Protein AF-A0A8R1XVE3-F1 (afdb_monomer)

Secondary structure (DSSP, 8-state):
--S-HHHHHHHHHHHHHHHTT----HHHHHHHS--S-HHHHHHHHHHHHHHHHHHTTT--------HHHHHHHHHHH-SS----S-HHHHHHHHHHHHHHHHTSTHHHHS-HHHHHHHHHHHHHHHTT--HHHIIIIIIHHHTT--S-------

Radius of gyration: 22.12 Å; Cα contacts (8 Å, |Δi|>4): 77; chains: 1; bounding box: 46×28×74 Å

Sequence (154 aa):
MEYSPKNVMMSCFYLGAKIDEFNVSIDEFVINLKSDITKSNSETISSFEPQIILKLWYQLTIHLPNISSIRRTLNRNEKKFIVKFRFGEMRSHAKDFFKKVLFGDVILFYPPAQIALTVLKYALHMLDKTNDLLKDQLLNKMLGINGSRKATMF

Nearest PDB structures (foldseek):
  7egb-assembly1_9  TM=8.482E-01  e=1.025E-05  Homo sapiens
  8p6v-assembly1_I  TM=8.586E-01  e=1.334E-05  Homo sapiens
  8bvw-assembly1_9  TM=8.484E-01  e=1.334E-05  Homo sapiens
  8p74-assembly1_I  TM=8.352E-01  e=1.646E-05  Homo sapiens
  1jkw-assembly1_A-2  TM=8.196E-01  e=4.470E-05  Homo sapiens

Solvent-accessible surface area (backbone atoms only — not comparable to full-atom values): 9367 Å² total; per-residue (Å²): 124,100,64,58,67,70,57,54,50,55,22,51,54,54,50,48,33,61,72,71,68,48,91,67,54,69,66,65,54,39,68,71,46,95,54,99,55,52,71,61,49,52,54,49,30,62,66,42,44,64,56,51,42,61,74,48,70,71,68,75,85,76,76,73,56,50,63,66,60,55,50,51,53,54,56,69,81,32,98,76,65,92,61,94,56,61,63,71,63,40,48,52,51,29,51,56,49,49,54,57,44,70,78,43,70,56,71,81,77,47,60,34,68,59,54,38,49,50,36,52,54,49,24,39,57,74,66,72,54,61,76,60,62,49,58,62,49,48,48,26,56,74,71,64,56,62,94,68,78,67,85,72,88,126

Structure (mmCIF, N/CA/C/O backbone):
data_AF-A0A8R1XVE3-F1
#
_entry.id   AF-A0A8R1XVE3-F1
#
loop_
_atom_site.group_PDB
_atom_site.id
_atom_site.type_symbol
_atom_site.label_atom_id
_atom_site.label_alt_id
_atom_site.label_comp_id
_atom_site.label_asym_id
_atom_site.label_entity_id
_atom_site.label_seq_id
_atom_site.pdbx_PDB_ins_code
_atom_site.Cartn_x
_atom_site.Cartn_y
_atom_site.Cartn_z
_atom_site.occupancy
_atom_site.B_iso_or_equiv
_atom_site.auth_seq_id
_atom_site.auth_comp_id
_atom_site.auth_asym_id
_atom_site.auth_atom_id
_atom_site.pdbx_PDB_model_num
ATOM 1 N N . MET A 1 1 ? 0.875 15.821 -22.918 1.00 61.53 1 MET A N 1
ATOM 2 C CA . MET A 1 1 ? 1.122 15.451 -21.508 1.00 61.53 1 MET A CA 1
ATOM 3 C C . MET A 1 1 ? 2.564 14.986 -21.421 1.00 61.53 1 MET A C 1
ATOM 5 O O . MET A 1 1 ? 2.929 14.135 -22.218 1.00 61.53 1 MET A O 1
ATOM 9 N N . GLU A 1 2 ? 3.381 15.586 -20.552 1.00 81.12 2 GLU A N 1
ATOM 10 C CA . GLU A 1 2 ? 4.842 15.351 -20.486 1.00 81.12 2 GLU A CA 1
ATOM 11 C C . GLU A 1 2 ? 5.217 13.906 -20.126 1.00 81.12 2 GLU A C 1
ATOM 13 O O . GLU A 1 2 ? 6.273 13.421 -20.519 1.00 81.12 2 GLU A O 1
ATOM 18 N N . TYR A 1 3 ? 4.327 13.192 -19.434 1.00 82.25 3 TYR A N 1
ATOM 19 C CA . TYR A 1 3 ? 4.563 11.831 -18.964 1.00 82.25 3 TYR A CA 1
ATOM 20 C C . TYR A 1 3 ? 3.444 10.890 -19.409 1.00 82.25 3 TYR A C 1
ATOM 22 O O . TYR A 1 3 ? 2.264 11.245 -19.370 1.00 82.25 3 TYR A O 1
ATOM 30 N N . SER A 1 4 ? 3.809 9.667 -19.807 1.00 88.19 4 SER A N 1
ATOM 31 C CA . SER A 1 4 ? 2.837 8.611 -20.106 1.00 88.19 4 SER A CA 1
ATOM 32 C C . SER A 1 4 ? 2.211 8.100 -18.801 1.00 88.19 4 SER A C 1
ATOM 34 O O . SER A 1 4 ? 2.953 7.618 -17.939 1.00 88.19 4 SER A O 1
ATOM 36 N N . PRO A 1 5 ? 0.871 8.128 -18.640 1.00 90.06 5 PRO A N 1
ATOM 37 C CA . PRO A 1 5 ? 0.220 7.690 -17.405 1.00 90.06 5 PRO A CA 1
ATOM 38 C C . PRO A 1 5 ? 0.493 6.214 -17.101 1.00 90.06 5 PRO A C 1
ATOM 40 O O . PRO A 1 5 ? 0.594 5.838 -15.937 1.00 90.06 5 PRO A O 1
ATOM 43 N N . LYS A 1 6 ? 0.696 5.384 -18.135 1.00 88.38 6 LYS A N 1
ATOM 44 C CA . LYS A 1 6 ? 1.086 3.978 -17.972 1.00 88.38 6 LYS A CA 1
ATOM 45 C C . LYS A 1 6 ? 2.436 3.855 -17.261 1.00 88.38 6 LYS A C 1
ATOM 47 O O . LYS A 1 6 ? 2.562 3.050 -16.345 1.00 88.38 6 LYS A O 1
ATOM 52 N N . ASN A 1 7 ? 3.419 4.662 -17.657 1.00 88.56 7 ASN A N 1
ATOM 53 C CA . ASN A 1 7 ? 4.767 4.620 -17.084 1.00 88.56 7 ASN A CA 1
ATOM 54 C C . ASN A 1 7 ? 4.765 5.142 -15.648 1.00 88.56 7 ASN A C 1
ATOM 56 O O . ASN A 1 7 ? 5.287 4.473 -14.762 1.00 88.56 7 ASN A O 1
ATOM 60 N N . VAL A 1 8 ? 4.087 6.269 -15.409 1.00 91.12 8 VAL A N 1
ATOM 61 C CA . VAL A 1 8 ? 3.923 6.831 -14.060 1.00 91.12 8 VAL A CA 1
ATOM 62 C C . VAL A 1 8 ? 3.238 5.824 -13.133 1.00 91.12 8 VAL A C 1
ATOM 64 O O . VAL A 1 8 ? 3.711 5.593 -12.028 1.00 91.12 8 VAL A O 1
ATOM 67 N N . MET A 1 9 ? 2.171 5.165 -13.594 1.00 91.12 9 MET A N 1
ATOM 68 C CA . MET A 1 9 ? 1.451 4.154 -12.816 1.00 91.12 9 MET A CA 1
ATOM 69 C C . MET A 1 9 ? 2.349 2.969 -12.423 1.00 91.12 9 MET A C 1
ATOM 71 O O . MET A 1 9 ? 2.341 2.566 -11.262 1.00 91.12 9 MET A O 1
ATOM 75 N N . MET A 1 10 ? 3.139 2.425 -13.357 1.00 90.31 10 MET A N 1
ATOM 76 C CA . MET A 1 10 ? 4.063 1.315 -13.072 1.00 90.31 10 MET A CA 1
ATOM 77 C C . MET A 1 10 ? 5.118 1.711 -12.033 1.00 90.31 10 MET A C 1
ATOM 79 O O . MET A 1 10 ? 5.357 0.964 -11.084 1.00 90.31 10 MET A O 1
ATOM 83 N N . SER A 1 11 ? 5.691 2.908 -12.167 1.00 91.31 11 SER A N 1
ATOM 84 C CA . SER A 1 11 ? 6.663 3.438 -11.210 1.00 91.31 11 SER A CA 1
ATOM 85 C C . SER A 1 11 ? 6.055 3.704 -9.833 1.00 91.31 11 SER A C 1
ATOM 87 O O . SER A 1 11 ? 6.680 3.372 -8.830 1.00 91.31 11 SER A O 1
ATOM 89 N N . CYS A 1 12 ? 4.828 4.232 -9.757 1.00 92.81 12 CYS A N 1
ATOM 90 C CA . CYS A 1 12 ? 4.117 4.418 -8.490 1.00 92.81 12 CYS A CA 1
ATOM 91 C C . CYS A 1 12 ? 3.853 3.085 -7.777 1.00 92.81 12 CYS A C 1
ATOM 93 O O . CYS A 1 12 ? 4.017 3.007 -6.563 1.00 92.81 12 CYS A O 1
ATOM 95 N N . PHE A 1 13 ? 3.474 2.030 -8.507 1.00 91.50 13 PHE A N 1
ATOM 96 C CA . PHE A 1 13 ? 3.271 0.707 -7.910 1.00 91.50 13 PHE A CA 1
ATOM 97 C C . PHE A 1 13 ? 4.567 0.108 -7.366 1.00 91.50 13 PHE A C 1
ATOM 99 O O . PHE A 1 13 ? 4.571 -0.412 -6.251 1.00 91.50 13 PHE A O 1
ATOM 106 N N . TYR A 1 14 ? 5.664 0.207 -8.121 1.00 92.06 14 TYR A N 1
ATOM 107 C CA . TYR A 1 14 ? 6.964 -0.279 -7.666 1.00 92.06 14 TYR A CA 1
ATOM 108 C C . TYR A 1 14 ? 7.475 0.507 -6.447 1.00 92.06 14 TYR A C 1
ATOM 110 O O . TYR A 1 14 ? 7.934 -0.086 -5.473 1.00 92.06 14 TYR A O 1
ATOM 118 N N . LEU A 1 15 ? 7.322 1.836 -6.458 1.00 92.38 15 LEU A N 1
ATOM 119 C CA . LEU A 1 15 ? 7.655 2.696 -5.322 1.00 92.38 15 LEU A CA 1
ATOM 120 C C . LEU A 1 15 ? 6.798 2.365 -4.088 1.00 92.38 15 LEU A C 1
ATOM 122 O O . LEU A 1 15 ? 7.330 2.276 -2.987 1.00 92.38 15 LEU A O 1
ATOM 126 N N . GLY A 1 16 ? 5.496 2.120 -4.263 1.00 91.69 16 GLY A N 1
ATOM 127 C CA . GLY A 1 16 ? 4.605 1.695 -3.180 1.00 91.69 16 GLY A CA 1
ATOM 128 C C . GLY A 1 16 ? 5.029 0.364 -2.556 1.00 91.69 16 GLY A C 1
ATOM 129 O O . GLY A 1 16 ? 5.097 0.261 -1.336 1.00 91.69 16 GLY A O 1
ATOM 130 N N . ALA A 1 17 ? 5.404 -0.623 -3.378 1.00 91.50 17 ALA A N 1
ATOM 131 C CA . ALA A 1 17 ? 5.937 -1.896 -2.891 1.00 91.50 17 ALA A CA 1
ATOM 132 C C . ALA A 1 17 ? 7.233 -1.714 -2.080 1.00 91.50 17 ALA A C 1
ATOM 134 O O . ALA A 1 17 ? 7.388 -2.338 -1.034 1.00 91.50 17 ALA A O 1
ATOM 135 N N . LYS A 1 18 ? 8.131 -0.816 -2.511 1.00 90.94 18 LYS A N 1
ATOM 136 C CA . LYS A 1 18 ? 9.336 -0.462 -1.742 1.00 90.94 18 LYS A CA 1
ATOM 137 C C . LYS A 1 18 ? 9.009 0.193 -0.395 1.00 90.94 18 LYS A C 1
ATOM 139 O O . LYS A 1 18 ? 9.650 -0.133 0.597 1.00 90.94 18 LYS A O 1
ATOM 144 N N . ILE A 1 19 ? 8.043 1.113 -0.358 1.00 91.44 19 ILE A N 1
ATOM 145 C CA . ILE A 1 19 ? 7.665 1.864 0.854 1.00 91.44 19 ILE A CA 1
ATOM 146 C C . ILE A 1 19 ? 6.968 0.970 1.885 1.00 91.44 19 ILE A C 1
ATOM 148 O O . ILE A 1 19 ? 7.260 1.080 3.072 1.00 91.44 19 ILE A O 1
ATOM 152 N N . ASP A 1 20 ? 6.078 0.078 1.442 1.00 88.31 20 ASP A N 1
ATOM 153 C CA . ASP A 1 20 ? 5.336 -0.853 2.307 1.00 88.31 20 ASP A CA 1
ATOM 154 C C . ASP A 1 20 ? 6.165 -2.094 2.716 1.00 88.31 20 ASP A C 1
ATOM 156 O O . ASP A 1 20 ? 5.611 -3.064 3.237 1.00 88.31 20 ASP A O 1
ATOM 160 N N . GLU A 1 21 ? 7.484 -2.086 2.475 1.00 89.88 21 GLU A N 1
ATOM 161 C CA . GLU A 1 21 ? 8.416 -3.192 2.763 1.00 89.88 21 GLU A CA 1
ATOM 162 C C . GLU A 1 21 ? 8.013 -4.520 2.089 1.00 89.88 21 GLU A C 1
ATOM 164 O O . GLU A 1 21 ? 8.288 -5.623 2.572 1.00 89.88 21 GLU A O 1
ATOM 169 N N . PHE A 1 22 ? 7.359 -4.431 0.929 1.00 88.75 22 PHE A N 1
ATOM 170 C CA . PHE A 1 22 ? 7.022 -5.587 0.114 1.00 88.75 22 PHE A CA 1
ATOM 171 C C . PHE A 1 22 ? 8.230 -5.972 -0.747 1.00 88.75 22 PHE A C 1
ATOM 173 O O . PHE A 1 22 ? 8.398 -5.496 -1.870 1.00 88.75 22 PHE A O 1
ATOM 180 N N . ASN A 1 23 ? 9.090 -6.824 -0.182 1.00 85.69 23 ASN A N 1
ATOM 181 C CA . ASN A 1 23 ? 10.363 -7.266 -0.760 1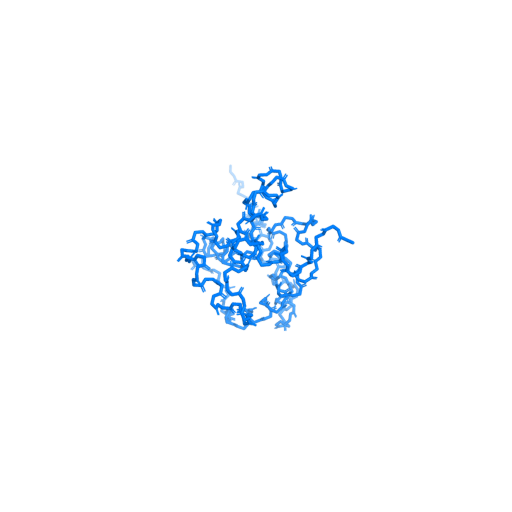.00 85.69 23 ASN A CA 1
ATOM 182 C C . ASN A 1 23 ? 10.191 -8.016 -2.094 1.00 85.69 23 ASN A C 1
ATOM 184 O O . ASN A 1 23 ? 10.163 -9.244 -2.125 1.00 85.69 23 ASN A O 1
ATOM 188 N N . VAL A 1 24 ? 10.106 -7.268 -3.195 1.00 90.00 24 VAL A N 1
ATOM 189 C CA . VAL A 1 24 ? 10.041 -7.779 -4.569 1.00 90.00 24 VAL A CA 1
ATOM 190 C C . VAL A 1 24 ? 11.131 -7.120 -5.406 1.00 90.00 24 VAL A C 1
ATOM 192 O O . VAL A 1 24 ? 11.289 -5.895 -5.400 1.00 90.00 24 VAL A O 1
ATOM 195 N N . SER A 1 25 ? 11.895 -7.936 -6.132 1.00 87.94 25 SER A N 1
ATOM 196 C CA . SER A 1 25 ? 12.918 -7.436 -7.056 1.00 87.94 25 SER A CA 1
ATOM 197 C C . SER A 1 25 ? 12.285 -6.729 -8.261 1.00 87.94 25 SER A C 1
ATOM 199 O O . SER A 1 25 ? 11.141 -6.994 -8.633 1.00 87.94 25 SER A O 1
ATOM 201 N N . ILE A 1 26 ? 13.019 -5.812 -8.903 1.00 86.44 26 ILE A N 1
ATOM 202 C CA . ILE A 1 26 ? 12.499 -5.128 -10.099 1.00 86.44 26 ILE A CA 1
ATOM 203 C C . ILE A 1 26 ? 12.200 -6.121 -11.231 1.00 86.44 26 ILE A C 1
ATOM 205 O O . ILE A 1 26 ? 11.202 -5.963 -11.930 1.00 86.44 26 ILE A O 1
ATOM 209 N N . ASP A 1 27 ? 13.002 -7.180 -11.356 1.00 86.69 27 ASP A N 1
ATOM 210 C CA . ASP A 1 27 ? 12.823 -8.216 -12.372 1.00 86.69 27 ASP A CA 1
ATOM 211 C C . ASP A 1 27 ? 11.526 -9.005 -12.142 1.00 86.69 27 ASP A C 1
ATOM 213 O O . ASP A 1 27 ? 10.717 -9.148 -13.059 1.00 86.69 27 ASP A O 1
ATOM 217 N N . GLU A 1 28 ? 11.257 -9.435 -10.903 1.00 87.75 28 GLU A N 1
ATOM 218 C CA . GLU A 1 28 ? 9.995 -10.097 -10.534 1.00 87.75 28 GLU A CA 1
ATOM 219 C C . GLU A 1 28 ? 8.784 -9.176 -10.714 1.00 87.75 28 GLU A C 1
ATOM 221 O O . GLU A 1 28 ? 7.723 -9.614 -11.169 1.00 87.75 28 GLU A O 1
ATOM 226 N N . PHE A 1 29 ? 8.926 -7.888 -10.388 1.00 88.75 29 PHE A N 1
ATOM 227 C CA . PHE A 1 29 ? 7.861 -6.911 -10.589 1.00 88.75 29 PHE A CA 1
ATOM 228 C C . PHE A 1 29 ? 7.524 -6.756 -12.077 1.00 88.75 29 PHE A C 1
ATOM 230 O O . PHE A 1 29 ? 6.352 -6.783 -12.457 1.00 88.75 29 PHE A O 1
ATOM 237 N N . VAL A 1 30 ? 8.542 -6.645 -12.931 1.00 86.94 30 VAL A N 1
ATOM 238 C CA . VAL A 1 30 ? 8.365 -6.446 -14.371 1.00 86.94 30 VAL A CA 1
ATOM 239 C C . VAL A 1 30 ? 7.825 -7.696 -15.068 1.00 86.94 30 VAL A C 1
ATOM 241 O O . VAL A 1 30 ? 7.051 -7.554 -16.010 1.00 86.94 30 VAL A O 1
ATOM 244 N N . ILE A 1 31 ? 8.128 -8.906 -14.587 1.00 85.38 31 ILE A N 1
ATOM 245 C CA . ILE A 1 31 ? 7.532 -10.152 -15.110 1.00 85.38 31 ILE A CA 1
ATOM 246 C C . ILE A 1 31 ? 5.997 -10.148 -14.973 1.00 85.38 31 ILE A C 1
ATOM 248 O O . ILE A 1 31 ? 5.292 -10.673 -15.836 1.00 85.38 31 ILE A O 1
ATOM 252 N N . ASN A 1 32 ? 5.456 -9.517 -13.925 1.00 84.75 32 ASN A N 1
ATOM 253 C CA . ASN A 1 32 ? 4.005 -9.391 -13.734 1.00 84.75 32 ASN A CA 1
ATOM 254 C C . ASN A 1 32 ? 3.354 -8.380 -14.692 1.00 84.75 32 ASN A C 1
ATOM 256 O O . ASN A 1 32 ? 2.141 -8.426 -14.930 1.00 84.75 32 ASN A O 1
ATOM 260 N N . LEU A 1 33 ? 4.144 -7.470 -15.264 1.00 79.19 33 LEU A N 1
ATOM 261 C CA . LEU A 1 33 ? 3.693 -6.569 -16.311 1.00 79.19 33 LEU A CA 1
ATOM 262 C C . LEU A 1 33 ? 3.683 -7.375 -17.612 1.00 79.19 33 LEU A C 1
ATOM 264 O O . LEU A 1 33 ? 4.734 -7.647 -18.180 1.00 79.19 33 LEU A O 1
ATOM 268 N N . LYS A 1 34 ? 2.490 -7.774 -18.078 1.00 72.62 34 LYS A N 1
ATOM 269 C CA . LYS A 1 34 ? 2.247 -8.479 -19.357 1.00 72.62 34 LYS A CA 1
ATOM 270 C C . LYS A 1 34 ? 2.668 -7.631 -20.570 1.00 72.62 34 LYS A C 1
ATOM 272 O O . LYS A 1 34 ? 1.835 -7.178 -21.350 1.00 72.62 34 LYS A O 1
ATOM 277 N N . SER A 1 35 ? 3.948 -7.331 -20.678 1.00 68.25 35 SER A N 1
ATOM 278 C CA . SER A 1 35 ? 4.537 -6.415 -21.641 1.00 68.25 35 SER A CA 1
ATOM 279 C C . SER A 1 35 ? 5.843 -7.003 -22.137 1.00 68.25 35 SER A C 1
ATOM 281 O O . SER A 1 35 ? 6.697 -7.363 -21.334 1.00 68.25 35 SER A O 1
ATOM 283 N N . ASP A 1 36 ? 5.992 -7.064 -23.457 1.00 62.75 36 ASP A N 1
ATOM 284 C CA . ASP A 1 36 ? 7.047 -7.838 -24.121 1.00 62.75 36 ASP A CA 1
ATOM 285 C C . ASP A 1 36 ? 8.467 -7.270 -23.933 1.00 62.75 36 ASP A C 1
ATOM 287 O O . ASP A 1 36 ? 9.445 -7.903 -24.321 1.00 62.75 36 ASP A O 1
ATOM 291 N N . ILE A 1 37 ? 8.612 -6.084 -23.327 1.00 73.25 37 ILE A N 1
ATOM 292 C CA . ILE A 1 37 ? 9.888 -5.362 -23.234 1.00 73.25 37 ILE A CA 1
ATOM 293 C C . ILE A 1 37 ? 10.291 -5.159 -21.768 1.00 73.25 37 ILE A C 1
ATOM 295 O O . ILE A 1 37 ? 10.250 -4.051 -21.232 1.00 73.25 37 ILE A O 1
ATOM 299 N N . THR A 1 38 ? 10.703 -6.245 -21.111 1.00 73.00 38 THR A N 1
ATOM 300 C CA . THR A 1 38 ? 11.078 -6.240 -19.686 1.00 73.00 38 THR A CA 1
ATOM 301 C C . THR A 1 38 ? 12.209 -5.252 -19.373 1.00 73.00 38 THR A C 1
ATOM 303 O O . THR A 1 38 ? 12.073 -4.422 -18.478 1.00 73.00 38 THR A O 1
ATOM 306 N N . LYS A 1 39 ? 13.287 -5.257 -20.167 1.00 74.94 39 LYS A N 1
ATOM 307 C CA . LYS A 1 39 ? 14.461 -4.388 -19.948 1.00 74.94 39 LYS A CA 1
ATOM 308 C C . LYS A 1 39 ? 14.151 -2.892 -20.060 1.00 74.94 39 LYS A C 1
ATOM 310 O O . LYS A 1 39 ? 14.625 -2.092 -19.263 1.00 74.94 39 LYS A O 1
ATOM 315 N N . SER A 1 40 ? 13.321 -2.506 -21.028 1.00 81.44 40 SER A N 1
ATOM 316 C CA . SER A 1 40 ? 12.948 -1.095 -21.193 1.00 81.44 40 SER A CA 1
ATOM 317 C C . SER A 1 40 ? 12.059 -0.620 -20.041 1.00 81.44 40 SER A C 1
ATOM 319 O O . SER A 1 40 ? 12.196 0.511 -19.575 1.00 81.44 40 SER A O 1
ATOM 321 N N . ASN A 1 41 ? 11.190 -1.494 -19.523 1.00 84.38 41 ASN A N 1
ATOM 322 C CA . ASN A 1 41 ? 10.339 -1.169 -18.383 1.00 84.38 41 ASN A CA 1
ATOM 323 C C . ASN A 1 41 ? 11.139 -0.986 -17.091 1.00 84.38 41 ASN A C 1
ATOM 325 O O . ASN A 1 41 ? 10.831 -0.059 -16.346 1.00 84.38 41 ASN A O 1
ATOM 329 N N . SER A 1 42 ? 12.155 -1.816 -16.826 1.00 86.38 42 SER A N 1
ATOM 330 C CA . SER A 1 42 ? 12.992 -1.661 -15.628 1.00 86.38 42 SER A CA 1
ATOM 331 C C . SER A 1 42 ? 13.733 -0.324 -15.634 1.00 86.38 42 SER A C 1
ATOM 333 O O . SER A 1 42 ? 13.669 0.414 -14.654 1.00 86.38 42 SER A O 1
ATOM 335 N N . GLU A 1 43 ? 14.347 0.042 -16.762 1.00 88.56 43 GLU A N 1
ATOM 336 C CA . GLU A 1 43 ? 15.034 1.334 -16.922 1.00 88.56 43 GLU A CA 1
ATOM 337 C C . GLU A 1 43 ? 14.063 2.511 -16.783 1.00 88.56 43 GLU A C 1
ATOM 339 O O . GLU A 1 43 ? 14.341 3.490 -16.085 1.00 88.56 43 GLU A O 1
ATOM 344 N N . THR A 1 44 ? 12.880 2.386 -17.390 1.00 88.44 44 THR A N 1
ATOM 345 C CA . THR A 1 44 ? 11.816 3.388 -17.292 1.00 88.44 44 THR A CA 1
ATOM 346 C C . THR A 1 44 ? 11.393 3.585 -15.838 1.00 88.44 44 THR A C 1
ATOM 348 O O . THR A 1 44 ? 11.367 4.720 -15.360 1.00 88.44 44 THR A O 1
ATOM 351 N N . ILE A 1 45 ? 11.118 2.499 -15.108 1.00 90.56 45 ILE A N 1
ATOM 352 C CA . ILE A 1 45 ? 10.700 2.549 -13.703 1.00 90.56 45 ILE A CA 1
ATOM 353 C C . ILE A 1 45 ? 11.761 3.247 -12.849 1.00 90.56 45 ILE A C 1
ATOM 355 O O . ILE A 1 45 ? 11.425 4.188 -12.127 1.00 90.56 45 ILE A O 1
ATOM 359 N N . SER A 1 46 ? 13.030 2.852 -12.991 1.00 89.12 46 SER A N 1
ATOM 360 C CA . SER A 1 46 ? 14.151 3.449 -12.259 1.00 89.12 46 SER A CA 1
ATOM 361 C C . SER A 1 46 ? 14.379 4.926 -12.591 1.00 89.12 46 SER A C 1
ATOM 363 O O . SER A 1 46 ? 14.729 5.698 -11.703 1.00 89.12 46 SER A O 1
ATOM 365 N N . SER A 1 47 ? 14.145 5.353 -13.837 1.00 91.50 47 SER A N 1
ATOM 366 C CA . SER A 1 47 ? 14.281 6.764 -14.235 1.00 91.50 47 SER A CA 1
ATOM 367 C C . SER A 1 47 ? 13.188 7.668 -13.645 1.00 91.50 47 SER A C 1
ATOM 369 O O . SER A 1 47 ? 13.437 8.837 -13.337 1.00 91.50 47 SER A O 1
ATOM 371 N N . PHE A 1 48 ? 11.984 7.121 -13.455 1.00 91.94 48 PHE A N 1
ATOM 372 C CA . PHE A 1 48 ? 10.829 7.844 -12.923 1.00 91.94 48 PHE A CA 1
ATOM 373 C C . PHE A 1 48 ? 10.791 7.888 -11.398 1.00 91.94 48 PHE A C 1
ATOM 375 O O . PHE A 1 48 ? 10.267 8.849 -10.840 1.00 91.94 48 PHE A O 1
ATOM 382 N N . GLU A 1 49 ? 11.345 6.885 -10.719 1.00 90.31 49 GLU A N 1
ATOM 383 C CA . GLU A 1 49 ? 11.362 6.792 -9.256 1.00 90.31 49 GLU A CA 1
ATOM 384 C C . GLU A 1 49 ? 11.824 8.091 -8.557 1.00 90.31 49 GLU A C 1
ATOM 386 O O . GLU A 1 49 ? 11.042 8.642 -7.775 1.00 90.31 49 GLU A O 1
ATOM 391 N N . PRO A 1 50 ? 13.005 8.672 -8.861 1.00 92.50 50 PRO A N 1
ATOM 392 C CA . PRO A 1 50 ? 13.431 9.918 -8.223 1.00 92.50 50 PRO A CA 1
ATOM 393 C C . PRO A 1 50 ? 12.529 11.108 -8.579 1.00 92.50 50 PRO A C 1
ATOM 395 O O . PRO A 1 50 ? 12.301 11.980 -7.742 1.00 92.50 50 PRO A O 1
ATOM 398 N N . GLN A 1 51 ? 11.973 11.144 -9.794 1.00 92.50 51 GLN A N 1
ATOM 399 C CA . GLN A 1 51 ? 11.079 12.222 -10.226 1.00 92.50 51 GLN A CA 1
ATOM 400 C C . GLN A 1 51 ? 9.765 12.205 -9.436 1.00 92.50 51 GLN A C 1
ATOM 402 O O . GLN A 1 51 ? 9.283 13.257 -9.018 1.00 92.50 51 GLN A O 1
ATOM 407 N N . ILE A 1 52 ? 9.205 11.017 -9.189 1.00 92.31 52 ILE A N 1
ATOM 408 C CA . ILE A 1 52 ? 7.980 10.843 -8.400 1.00 92.31 52 ILE A CA 1
ATOM 409 C C . ILE A 1 52 ? 8.219 11.260 -6.950 1.00 92.31 52 ILE A C 1
ATOM 411 O O . ILE A 1 52 ? 7.429 12.025 -6.402 1.00 92.31 52 ILE A O 1
ATOM 415 N N . ILE A 1 53 ? 9.330 10.829 -6.348 1.00 93.69 53 ILE A N 1
ATOM 416 C CA . ILE A 1 53 ? 9.683 11.190 -4.967 1.00 93.69 53 ILE A CA 1
ATOM 417 C C . ILE A 1 53 ? 9.816 12.714 -4.814 1.00 93.69 53 ILE A C 1
ATOM 419 O O . 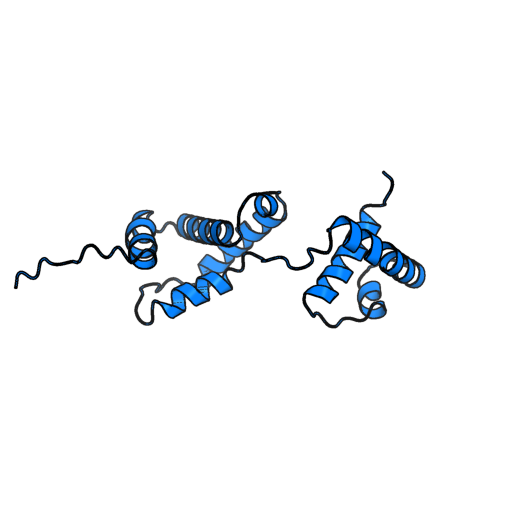ILE A 1 53 ? 9.287 13.287 -3.858 1.00 93.69 53 ILE A O 1
ATOM 423 N N . LEU A 1 54 ? 10.455 13.383 -5.783 1.00 93.88 54 LEU A N 1
ATOM 424 C CA . LEU A 1 54 ? 10.569 14.844 -5.816 1.00 93.88 54 LEU A CA 1
ATOM 425 C C . LEU A 1 54 ? 9.201 15.530 -5.925 1.00 93.88 54 LEU A C 1
ATOM 427 O O . LEU A 1 54 ? 8.958 16.532 -5.252 1.00 93.88 54 LEU A O 1
ATOM 431 N N . LYS A 1 55 ? 8.290 14.998 -6.749 1.00 92.12 55 LYS A N 1
ATOM 432 C CA . LYS A 1 55 ? 6.934 15.546 -6.913 1.00 92.12 55 LYS A CA 1
ATOM 433 C C . LYS A 1 55 ? 6.030 15.307 -5.701 1.00 92.12 55 LYS A C 1
ATOM 435 O O . LYS A 1 55 ? 5.149 16.123 -5.463 1.00 92.12 55 LYS A O 1
ATOM 440 N N . LEU A 1 56 ? 6.269 14.247 -4.928 1.00 91.50 56 LEU A N 1
ATOM 441 C CA . LEU A 1 56 ? 5.585 13.956 -3.661 1.00 91.50 56 LEU A CA 1
ATOM 442 C C . LEU A 1 56 ? 6.194 14.695 -2.457 1.00 91.50 56 LEU A C 1
ATOM 444 O O . LEU A 1 56 ? 5.783 14.453 -1.326 1.00 91.50 56 LEU A O 1
ATOM 448 N N . TRP A 1 57 ? 7.201 15.552 -2.667 1.00 93.19 57 TRP A N 1
ATOM 449 C CA . TRP A 1 57 ? 7.914 16.265 -1.598 1.00 93.19 57 TRP A CA 1
ATOM 450 C C . TRP A 1 57 ? 8.426 15.342 -0.484 1.00 93.19 57 TRP A C 1
ATOM 452 O O . TRP A 1 57 ? 8.395 15.697 0.693 1.00 93.19 57 TRP A O 1
ATOM 462 N N . TYR A 1 58 ? 8.888 14.141 -0.852 1.00 92.12 58 TYR A N 1
ATOM 463 C CA . TYR A 1 58 ? 9.351 13.113 0.089 1.00 92.12 58 TYR A CA 1
ATOM 464 C C . TYR A 1 58 ? 8.291 12.654 1.118 1.00 92.12 58 TYR A C 1
ATOM 466 O O . TYR A 1 58 ? 8.620 11.959 2.079 1.00 92.12 58 TYR A O 1
ATOM 474 N N . GLN A 1 59 ? 7.007 12.974 0.910 1.00 92.25 59 GLN A N 1
ATOM 475 C CA . GLN A 1 59 ? 5.891 12.484 1.723 1.00 92.25 59 GLN A CA 1
ATOM 476 C C . GLN A 1 59 ? 5.474 11.086 1.251 1.00 92.25 59 GLN A C 1
ATOM 478 O O . GLN A 1 59 ? 4.507 10.912 0.515 1.00 92.25 59 GLN A O 1
ATOM 483 N N . LEU A 1 60 ? 6.251 10.080 1.650 1.00 89.88 60 LEU A N 1
ATOM 484 C CA . LEU A 1 60 ? 6.067 8.694 1.207 1.00 89.88 60 LEU A CA 1
ATOM 485 C C . LEU A 1 60 ? 5.124 7.882 2.105 1.00 89.88 60 LEU A C 1
ATOM 487 O O . LEU A 1 60 ? 4.579 6.869 1.678 1.00 89.88 60 LEU A O 1
ATOM 491 N N . THR A 1 61 ? 4.913 8.311 3.349 1.00 88.12 61 THR A N 1
ATOM 492 C CA . THR A 1 61 ? 4.092 7.579 4.316 1.00 88.12 61 THR A CA 1
ATOM 493 C C . THR A 1 61 ? 2.609 7.898 4.135 1.00 88.12 61 THR A C 1
ATOM 495 O O . THR A 1 61 ? 2.150 9.009 4.395 1.00 88.12 61 THR A O 1
ATOM 498 N N . ILE A 1 62 ? 1.828 6.899 3.720 1.00 86.06 62 ILE A N 1
ATOM 499 C CA . ILE A 1 62 ? 0.380 7.032 3.525 1.00 86.06 62 ILE A CA 1
ATOM 500 C C . ILE A 1 62 ? -0.348 6.206 4.585 1.00 86.06 62 ILE A C 1
ATOM 502 O O . ILE A 1 62 ? -0.210 4.988 4.672 1.00 86.06 62 ILE A O 1
ATOM 506 N N . HIS A 1 63 ? -1.179 6.858 5.395 1.00 85.69 63 HIS A N 1
ATOM 507 C CA . HIS A 1 63 ? -2.020 6.163 6.364 1.00 85.69 63 HIS A CA 1
ATOM 508 C C . HIS A 1 63 ? -3.302 5.660 5.696 1.00 85.69 63 HIS A C 1
ATOM 510 O O . HIS A 1 63 ? -4.261 6.411 5.525 1.00 85.69 63 HIS A O 1
ATOM 516 N N . LEU A 1 64 ? -3.347 4.372 5.350 1.00 79.19 64 LEU A N 1
ATOM 517 C CA . LEU A 1 64 ? -4.551 3.781 4.771 1.00 79.19 64 LEU A CA 1
ATOM 518 C C . LEU A 1 64 ? -5.661 3.608 5.824 1.00 79.19 64 LEU A C 1
ATOM 520 O O . LEU A 1 64 ? -5.398 3.202 6.965 1.00 79.19 64 LEU A O 1
ATOM 524 N N . PRO A 1 65 ? -6.932 3.829 5.448 1.00 74.00 65 PRO A N 1
ATOM 525 C CA . PRO A 1 65 ? -8.068 3.553 6.312 1.00 74.00 65 PRO A CA 1
ATOM 526 C C . PRO A 1 65 ? -8.279 2.037 6.419 1.00 74.00 65 PRO A C 1
ATOM 528 O O . PRO A 1 65 ? -9.069 1.429 5.704 1.00 74.00 65 PRO A O 1
ATOM 531 N N . ASN A 1 66 ? -7.546 1.388 7.319 1.00 68.44 66 ASN A N 1
ATOM 532 C CA . ASN A 1 66 ? -7.688 -0.044 7.538 1.00 68.44 66 ASN A CA 1
ATOM 533 C C . ASN A 1 66 ? -8.761 -0.316 8.602 1.00 68.44 66 ASN A C 1
ATOM 535 O O . ASN A 1 66 ? -8.613 0.067 9.765 1.00 68.44 66 ASN A O 1
ATOM 539 N N . ILE A 1 67 ? -9.810 -1.063 8.233 1.00 63.94 67 ILE A N 1
ATOM 540 C CA . ILE A 1 67 ? -10.823 -1.596 9.169 1.00 63.94 67 ILE A CA 1
ATOM 541 C C . ILE A 1 67 ? -10.157 -2.307 10.349 1.00 63.94 67 ILE A C 1
ATOM 543 O O . ILE A 1 67 ? -10.672 -2.269 11.462 1.00 63.94 67 ILE A O 1
ATOM 547 N N . SER A 1 68 ? -9.001 -2.942 10.131 1.00 65.62 68 SER A N 1
ATOM 548 C CA . SER A 1 68 ? -8.238 -3.620 11.180 1.00 65.62 68 SER A CA 1
ATOM 549 C C . SER A 1 68 ? -7.846 -2.677 12.323 1.00 65.62 68 SER A C 1
ATOM 551 O O . SER A 1 68 ? -7.861 -3.094 13.482 1.00 65.62 68 SER A O 1
ATOM 553 N N . SER A 1 69 ? -7.579 -1.399 12.036 1.00 60.81 69 SER A N 1
ATOM 554 C CA . SER A 1 69 ? -7.293 -0.393 13.063 1.00 60.81 69 SER A CA 1
ATOM 555 C C . SER A 1 69 ? -8.526 -0.108 13.922 1.00 60.81 69 SER A C 1
ATOM 557 O O . SER A 1 69 ? -8.413 -0.115 15.146 1.00 60.81 69 SER A O 1
ATOM 559 N N . ILE A 1 70 ? -9.713 0.023 13.312 1.00 62.19 70 ILE A N 1
ATOM 560 C CA . ILE A 1 70 ? -10.984 0.140 14.051 1.00 62.19 70 ILE A CA 1
ATOM 561 C C . ILE A 1 70 ? -11.272 -1.136 14.841 1.00 62.19 70 ILE A C 1
ATOM 563 O O . ILE A 1 70 ? -11.601 -1.057 16.019 1.00 62.19 70 ILE A O 1
ATOM 567 N N . ARG A 1 71 ? -11.085 -2.315 14.236 1.00 63.50 71 ARG A N 1
ATOM 568 C CA . ARG A 1 71 ? -11.245 -3.614 14.906 1.00 63.50 71 ARG A CA 1
ATOM 569 C C . ARG A 1 71 ? -10.385 -3.693 16.161 1.00 63.50 71 ARG A C 1
ATOM 571 O O . ARG A 1 71 ? -10.851 -4.169 17.185 1.00 63.50 71 ARG A O 1
ATOM 578 N N . ARG A 1 72 ? -9.133 -3.234 16.098 1.00 60.97 72 ARG A N 1
ATOM 579 C CA . ARG A 1 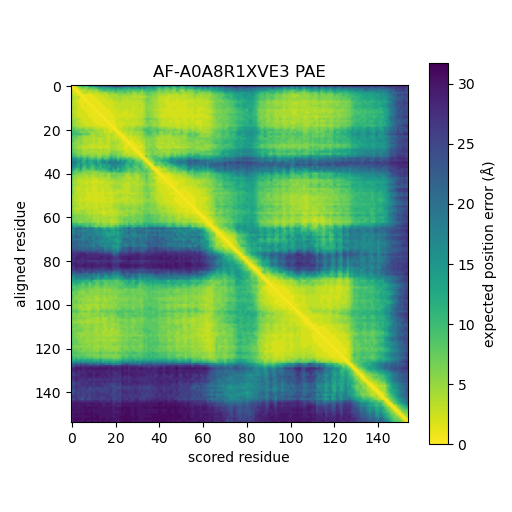72 ? -8.236 -3.229 17.258 1.00 60.97 72 ARG A CA 1
ATOM 580 C C . ARG A 1 72 ? -8.740 -2.292 18.355 1.00 60.97 72 ARG A C 1
ATOM 582 O O . ARG A 1 72 ? -8.642 -2.655 19.522 1.00 60.97 72 ARG A O 1
ATOM 589 N N . THR A 1 73 ? -9.282 -1.130 17.999 1.00 59.47 73 THR A N 1
ATOM 590 C CA . THR A 1 73 ? -9.881 -0.194 18.963 1.00 59.47 73 THR A CA 1
ATOM 591 C C . THR A 1 73 ? -11.143 -0.774 19.604 1.00 59.47 73 THR A C 1
ATOM 593 O O . THR A 1 73 ? -11.251 -0.756 20.826 1.00 59.47 73 THR A O 1
ATOM 596 N N . LEU A 1 74 ? -12.033 -1.381 18.810 1.00 59.97 74 LEU A N 1
ATOM 597 C CA . LEU A 1 74 ? -13.223 -2.080 19.308 1.00 59.97 74 LEU A CA 1
ATOM 598 C C . LEU A 1 74 ? -12.826 -3.233 20.243 1.00 59.97 74 LEU A C 1
ATOM 600 O O . LEU A 1 74 ? -13.260 -3.286 21.386 1.00 59.97 74 LEU A O 1
ATOM 604 N N . ASN A 1 75 ? -11.885 -4.084 19.824 1.00 58.59 75 ASN A N 1
ATOM 605 C CA . ASN A 1 75 ? -11.409 -5.209 20.634 1.00 58.59 75 ASN A CA 1
ATOM 606 C C . ASN A 1 75 ? -10.730 -4.780 21.949 1.00 58.59 75 ASN A C 1
ATOM 608 O O . ASN A 1 75 ? -10.759 -5.534 22.919 1.00 58.59 75 ASN A O 1
ATOM 612 N N . ARG A 1 76 ? -10.080 -3.606 21.992 1.00 53.97 76 ARG A N 1
ATOM 613 C CA . ARG A 1 76 ? -9.393 -3.102 23.196 1.00 53.97 76 ARG A CA 1
ATOM 614 C C . ARG A 1 76 ? -10.364 -2.653 24.279 1.00 53.97 76 ARG A C 1
ATOM 616 O O . ARG A 1 76 ? -10.107 -2.904 25.452 1.00 53.97 76 ARG A O 1
ATOM 623 N N . ASN A 1 77 ? -11.470 -2.032 23.890 1.00 51.41 77 ASN A N 1
ATOM 624 C CA . ASN A 1 77 ? -12.428 -1.474 24.840 1.00 51.41 77 ASN A CA 1
ATOM 625 C C . ASN A 1 77 ? -13.432 -2.528 25.339 1.00 51.41 77 ASN A C 1
ATOM 627 O O . ASN A 1 77 ? -14.224 -2.269 26.244 1.00 51.41 77 ASN A O 1
ATOM 631 N N . GLU A 1 78 ? -13.423 -3.729 24.749 1.00 50.59 78 GLU A N 1
ATOM 632 C CA . GLU A 1 78 ? -1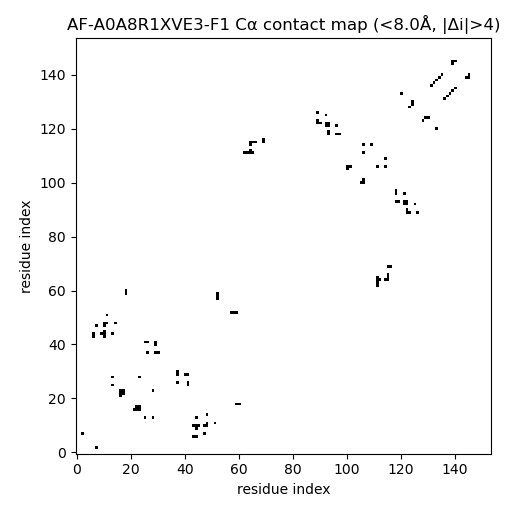4.569 -4.622 24.808 1.00 50.59 78 GLU A CA 1
ATOM 633 C C . GLU A 1 78 ? -14.183 -6.111 24.806 1.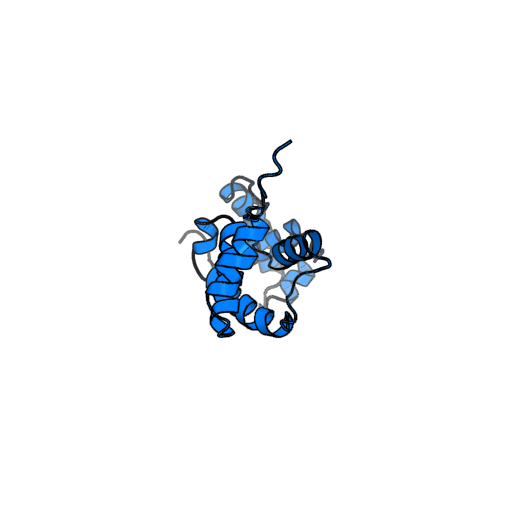00 50.59 78 GLU A C 1
ATOM 635 O O . GLU A 1 78 ? -14.382 -6.828 23.832 1.00 50.59 78 GLU A O 1
ATOM 640 N N . LYS A 1 79 ? -13.793 -6.658 25.965 1.00 49.53 79 LYS A N 1
ATOM 641 C CA . LYS A 1 79 ? -14.017 -8.100 26.225 1.00 49.53 79 LYS A CA 1
ATOM 642 C C . LYS A 1 79 ? -15.515 -8.433 26.431 1.00 49.53 79 LYS A C 1
ATOM 644 O O . LYS A 1 79 ? -15.842 -9.566 26.765 1.00 49.53 79 LYS A O 1
ATOM 649 N N . LYS A 1 80 ? -16.427 -7.453 26.299 1.00 47.78 80 LYS A N 1
ATOM 650 C CA . LYS A 1 80 ? -17.837 -7.553 26.734 1.00 47.78 80 LYS A CA 1
ATOM 651 C C . LYS A 1 80 ? -18.901 -6.901 25.830 1.00 47.78 80 LYS A C 1
ATOM 653 O O . LYS A 1 80 ? -20.072 -7.000 26.173 1.00 47.78 80 LYS A O 1
ATOM 658 N N . PHE A 1 81 ? -18.576 -6.268 24.702 1.00 47.69 81 PHE A N 1
ATOM 659 C CA . PHE A 1 81 ? -19.614 -5.862 23.733 1.00 47.69 81 PHE A CA 1
ATOM 660 C C . PHE A 1 81 ? -19.885 -7.051 22.816 1.00 47.69 81 PHE A C 1
ATOM 662 O O . PHE A 1 81 ? -18.999 -7.565 22.146 1.00 47.69 81 PHE A O 1
ATOM 669 N N . ILE A 1 82 ? -21.078 -7.628 22.829 1.00 42.94 82 ILE A N 1
ATOM 670 C CA . ILE A 1 82 ? -22.249 -7.057 22.147 1.00 42.94 82 ILE A CA 1
ATOM 671 C C . ILE A 1 82 ? -21.903 -6.627 20.721 1.00 42.94 82 ILE A C 1
ATOM 673 O O . ILE A 1 82 ? -22.322 -5.594 20.235 1.00 42.94 82 ILE A O 1
ATOM 677 N N . VAL A 1 83 ? -21.175 -7.477 20.012 1.00 47.12 83 VAL A N 1
ATOM 678 C CA . VAL A 1 83 ? -21.404 -7.683 18.593 1.00 47.12 83 VAL A CA 1
ATOM 679 C C . VAL A 1 83 ? -21.299 -9.191 18.374 1.00 47.12 83 VAL A C 1
ATOM 681 O O . VAL A 1 83 ? -20.352 -9.714 17.800 1.00 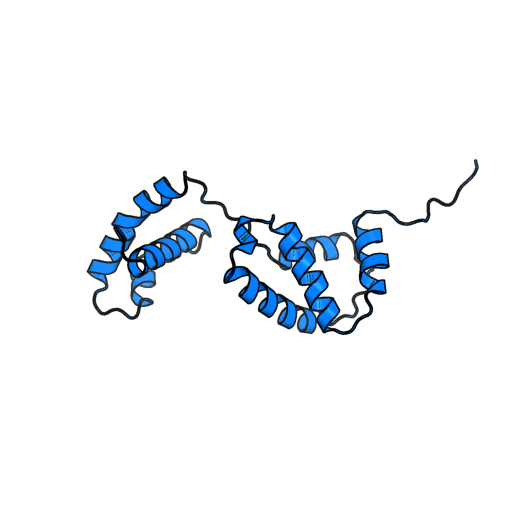47.12 83 VAL A O 1
ATOM 684 N N . LYS A 1 84 ? -22.359 -9.913 18.758 1.00 47.75 84 LYS A N 1
ATOM 685 C CA . LYS A 1 84 ? -22.756 -11.182 18.119 1.00 47.75 84 LYS A CA 1
ATOM 686 C C . LYS A 1 84 ? -23.158 -10.918 16.653 1.00 47.75 84 LYS A C 1
ATOM 688 O O . LYS A 1 84 ? -24.112 -11.492 16.146 1.00 47.75 84 LYS A O 1
ATOM 693 N N . PHE A 1 85 ? -22.509 -9.963 15.986 1.00 52.91 85 PHE A N 1
ATOM 694 C CA . PHE A 1 85 ? -22.637 -9.771 14.560 1.00 52.91 85 PHE A CA 1
ATOM 695 C C . PHE A 1 85 ? -21.538 -10.597 13.942 1.00 52.91 85 PHE A C 1
ATOM 697 O O . PHE A 1 85 ? -20.402 -10.655 14.421 1.00 52.91 85 PHE A O 1
ATOM 704 N N . ARG A 1 86 ? -21.883 -11.218 12.831 1.00 55.50 86 ARG A N 1
ATOM 705 C CA . ARG A 1 86 ? -20.924 -11.905 12.000 1.00 55.50 86 ARG A CA 1
ATOM 706 C C . ARG A 1 86 ? -20.088 -10.798 11.366 1.00 55.50 86 ARG A C 1
ATOM 708 O O . ARG A 1 86 ? -20.454 -10.255 10.335 1.00 55.50 86 ARG A O 1
ATOM 715 N N . PHE A 1 87 ? -18.966 -10.438 11.999 1.00 62.69 87 PHE A N 1
ATOM 716 C CA . PHE A 1 87 ? -17.959 -9.524 11.436 1.00 62.69 87 PHE A CA 1
ATOM 717 C C . PHE A 1 87 ? -17.612 -9.904 9.986 1.00 62.69 87 PHE A C 1
ATOM 719 O O . PHE A 1 87 ? -17.246 -9.044 9.191 1.00 62.69 87 PHE A O 1
ATOM 726 N N . GLY A 1 88 ? -17.768 -11.186 9.634 1.00 68.50 88 GLY A N 1
ATOM 727 C CA . GLY A 1 88 ? -17.699 -11.681 8.263 1.00 68.50 88 GLY A CA 1
ATOM 728 C C . GLY A 1 88 ? -18.670 -11.000 7.289 1.00 68.50 88 GLY A C 1
ATOM 729 O O . GLY A 1 88 ? -18.227 -10.587 6.224 1.00 68.50 88 GLY A O 1
ATOM 730 N N . GLU A 1 89 ? -19.944 -10.818 7.654 1.00 71.12 89 GLU A N 1
ATOM 731 C CA . GLU A 1 89 ? -20.971 -10.193 6.796 1.00 71.12 89 GLU A CA 1
ATOM 732 C C . GLU A 1 89 ? -20.680 -8.701 6.600 1.00 71.12 89 GLU A C 1
ATOM 734 O O . GLU A 1 89 ? -20.609 -8.204 5.476 1.00 71.12 89 GLU A O 1
ATOM 739 N N . MET A 1 90 ? -20.367 -8.003 7.695 1.00 76.06 90 MET A N 1
ATOM 740 C CA . MET A 1 90 ? -19.975 -6.593 7.657 1.00 76.06 90 MET A CA 1
ATOM 741 C C . MET A 1 90 ? -18.724 -6.370 6.792 1.00 76.06 90 MET A C 1
ATOM 743 O O . MET A 1 90 ? -18.616 -5.366 6.087 1.00 76.06 90 MET A O 1
ATOM 747 N N . ARG A 1 91 ? -17.768 -7.310 6.819 1.00 77.12 91 ARG A N 1
ATOM 748 C CA . ARG A 1 91 ? -16.512 -7.195 6.071 1.00 77.12 91 ARG A CA 1
ATOM 749 C C . ARG A 1 91 ? -16.737 -7.141 4.563 1.00 77.12 91 ARG A C 1
ATOM 751 O O . ARG A 1 91 ? -15.942 -6.481 3.899 1.00 77.12 91 ARG A O 1
ATOM 758 N N . SER A 1 92 ? -17.770 -7.796 4.029 1.00 82.69 92 SER A N 1
ATOM 759 C CA . SER A 1 92 ? -18.073 -7.735 2.592 1.00 82.69 92 SER A CA 1
ATOM 760 C C . SER A 1 92 ? -18.515 -6.328 2.193 1.00 82.69 92 SER A C 1
ATOM 762 O O . SER A 1 92 ? -17.832 -5.676 1.407 1.00 82.69 92 SER A O 1
ATOM 764 N N . HIS A 1 93 ? -19.559 -5.802 2.844 1.00 84.31 93 HIS A N 1
ATOM 765 C CA . HIS A 1 93 ? -20.064 -4.449 2.585 1.00 84.31 93 HIS A CA 1
ATOM 766 C C . HIS A 1 93 ? -19.004 -3.372 2.825 1.00 84.31 93 HIS A C 1
ATOM 768 O O . HIS A 1 93 ? -18.885 -2.419 2.054 1.00 84.31 93 HIS A O 1
ATOM 774 N N . ALA A 1 94 ? -18.195 -3.542 3.873 1.00 83.56 94 ALA A N 1
ATOM 775 C CA . ALA A 1 94 ? -17.106 -2.631 4.167 1.00 83.56 94 ALA A CA 1
ATOM 776 C C . ALA A 1 94 ? -16.040 -2.648 3.059 1.00 83.56 94 ALA A C 1
ATOM 778 O O . ALA A 1 94 ? -15.646 -1.588 2.582 1.00 83.56 94 ALA A O 1
ATOM 779 N N . LYS A 1 95 ? -15.600 -3.833 2.607 1.00 85.12 95 LYS A N 1
ATOM 780 C CA . LYS A 1 95 ? -14.641 -3.966 1.497 1.00 85.12 95 LYS A CA 1
ATOM 781 C C . LYS A 1 95 ? -15.158 -3.323 0.211 1.00 85.12 95 LYS A C 1
ATOM 783 O O . LYS A 1 95 ? -14.387 -2.655 -0.472 1.00 85.12 95 LYS A O 1
ATOM 788 N N . ASP A 1 96 ? -16.436 -3.501 -0.107 1.00 87.56 96 ASP A N 1
ATOM 789 C CA . ASP A 1 96 ? -17.026 -2.933 -1.321 1.00 87.56 96 ASP A CA 1
ATOM 790 C C . ASP A 1 96 ? -17.095 -1.406 -1.261 1.00 87.56 96 ASP A C 1
ATOM 792 O O . ASP A 1 96 ? -16.788 -0.731 -2.244 1.00 87.56 96 ASP A O 1
ATOM 796 N N . PHE A 1 97 ? -17.413 -0.841 -0.094 1.00 87.56 97 PHE A N 1
ATOM 797 C CA . PHE A 1 97 ? -17.345 0.603 0.111 1.00 87.56 97 PHE A CA 1
ATOM 798 C C . PHE A 1 97 ? -15.906 1.126 0.025 1.00 87.56 97 PHE A C 1
ATOM 800 O O . PHE A 1 97 ? -15.666 2.138 -0.626 1.00 87.56 97 PHE A O 1
ATOM 807 N N . PHE A 1 98 ? -14.928 0.415 0.598 1.00 85.88 98 PHE A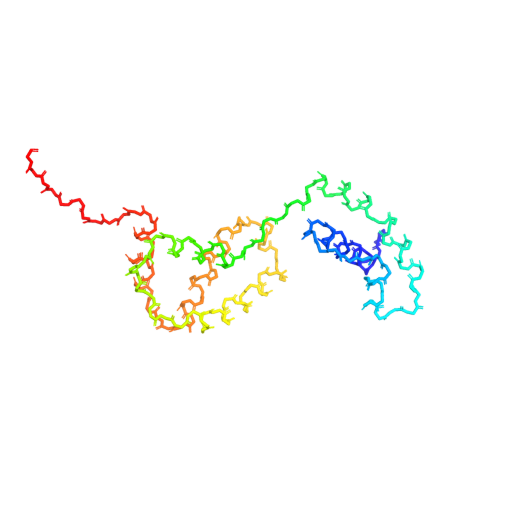 N 1
ATOM 808 C CA . PHE A 1 98 ? -13.515 0.795 0.483 1.00 85.88 98 PHE A CA 1
ATOM 809 C C . PHE A 1 98 ? -13.027 0.847 -0.959 1.00 85.88 98 PHE A C 1
ATOM 811 O O . PHE A 1 98 ? -12.324 1.786 -1.320 1.00 85.88 98 PHE A O 1
ATOM 818 N N . LYS A 1 99 ? -13.430 -0.113 -1.798 1.00 86.88 99 LYS A N 1
ATOM 819 C CA . LYS A 1 99 ? -13.121 -0.069 -3.232 1.00 86.88 99 LYS A CA 1
ATOM 820 C C . LYS A 1 99 ? -13.660 1.211 -3.871 1.00 86.88 99 LYS A C 1
ATOM 822 O O . LYS A 1 99 ? -12.926 1.870 -4.591 1.00 86.88 99 LYS A O 1
ATOM 827 N N . LYS A 1 100 ? -14.903 1.602 -3.564 1.00 89.31 100 LYS A N 1
ATOM 828 C CA . LYS A 1 100 ? -15.503 2.848 -4.078 1.00 89.31 100 LYS A CA 1
ATOM 829 C C . LYS A 1 100 ? -14.750 4.094 -3.608 1.00 89.31 100 LYS A C 1
ATOM 831 O O . LYS A 1 100 ? -14.548 5.002 -4.400 1.00 89.31 100 LYS A O 1
ATOM 836 N N . VAL A 1 101 ? -14.314 4.118 -2.348 1.00 88.31 101 VAL A N 1
ATOM 837 C CA . VAL A 1 101 ? -13.517 5.221 -1.787 1.00 88.31 101 VAL A CA 1
ATOM 838 C C . VAL A 1 101 ? -12.161 5.351 -2.485 1.00 88.31 101 VAL A C 1
ATOM 840 O O . VAL A 1 101 ? -11.740 6.470 -2.738 1.00 88.31 101 VAL A O 1
ATOM 843 N N . LEU A 1 102 ? -11.503 4.236 -2.826 1.00 85.88 102 LEU A N 1
ATOM 844 C CA . LEU A 1 102 ? -10.202 4.232 -3.515 1.00 85.88 102 LEU A CA 1
ATOM 845 C C . LEU A 1 102 ? -10.267 4.754 -4.956 1.00 85.88 102 LEU A C 1
ATOM 847 O O . LEU A 1 102 ? -9.275 5.274 -5.451 1.00 85.88 102 LEU A O 1
ATOM 851 N N . PHE A 1 103 ? -11.413 4.613 -5.626 1.00 87.62 103 PHE A N 1
ATOM 852 C CA . PHE A 1 103 ? -11.619 5.159 -6.971 1.00 87.62 103 PHE A CA 1
ATOM 853 C C . PHE A 1 103 ? -12.013 6.643 -6.977 1.00 87.62 103 PHE A C 1
ATOM 855 O O . PHE A 1 103 ? -12.113 7.226 -8.053 1.00 87.62 103 PHE A O 1
ATOM 862 N N . GLY A 1 104 ? -12.266 7.245 -5.811 1.00 88.44 104 GLY A N 1
ATOM 863 C CA . GLY A 1 104 ? -12.616 8.658 -5.688 1.00 88.44 104 GLY A CA 1
ATOM 864 C C . GLY A 1 104 ? -11.568 9.466 -4.925 1.00 88.44 104 GLY A C 1
ATOM 865 O O . GLY A 1 104 ? -10.683 8.924 -4.269 1.00 88.44 104 GLY A O 1
ATOM 866 N N . ASP A 1 105 ? -11.737 10.785 -4.923 1.00 90.06 105 ASP A N 1
ATOM 867 C CA . ASP A 1 105 ? -10.787 11.726 -4.306 1.00 90.06 105 ASP A CA 1
ATOM 868 C C . ASP A 1 105 ? -10.958 11.869 -2.783 1.00 90.06 105 ASP A C 1
ATOM 870 O O . ASP A 1 105 ? -10.288 12.665 -2.132 1.00 90.06 105 ASP A O 1
ATOM 874 N N . VAL A 1 106 ? -11.857 11.088 -2.175 1.00 89.94 106 VAL A N 1
ATOM 875 C CA . VAL A 1 106 ? -12.208 11.163 -0.743 1.00 89.94 106 VAL A CA 1
ATOM 876 C C . VAL A 1 106 ? -10.976 11.000 0.157 1.00 89.94 106 VAL A C 1
ATOM 878 O O . VAL A 1 106 ? -10.905 11.620 1.218 1.00 89.94 106 VAL A O 1
ATOM 881 N N . ILE A 1 107 ? -9.997 10.199 -0.275 1.00 87.19 107 ILE A N 1
ATOM 882 C CA . ILE A 1 107 ? -8.745 9.941 0.456 1.00 87.19 107 ILE A CA 1
ATOM 883 C C . ILE A 1 107 ? -7.879 11.204 0.571 1.00 87.19 107 ILE A C 1
ATOM 885 O O . ILE A 1 107 ? -7.116 11.325 1.525 1.00 87.19 107 ILE A O 1
ATOM 889 N N . LEU A 1 108 ? -8.028 12.157 -0.353 1.00 88.19 108 LEU A N 1
ATOM 890 C CA . LEU A 1 108 ? -7.298 13.425 -0.336 1.00 88.19 108 LEU A CA 1
ATOM 891 C C . LEU A 1 108 ? -7.949 14.467 0.586 1.00 88.19 108 LEU A C 1
ATOM 893 O O . LEU A 1 108 ? -7.267 15.371 1.059 1.00 88.19 108 LEU A O 1
ATOM 897 N N . PHE A 1 109 ? -9.254 14.344 0.859 1.00 91.00 109 PHE A N 1
ATOM 898 C CA . PHE A 1 109 ? -10.012 15.336 1.630 1.00 91.00 109 PHE A CA 1
ATOM 899 C C . PHE A 1 109 ? -10.177 14.995 3.114 1.00 91.00 109 PHE A C 1
ATOM 901 O O . PHE A 1 109 ? -10.250 15.905 3.940 1.00 91.00 109 PHE A O 1
ATOM 908 N N . TYR A 1 110 ? -10.266 13.711 3.472 1.00 90.12 110 TYR A N 1
ATOM 909 C CA . TYR A 1 110 ? -10.617 13.293 4.833 1.00 90.12 110 TYR A CA 1
ATOM 910 C C . TYR A 1 110 ? -9.538 12.421 5.485 1.00 90.12 110 TYR A C 1
ATOM 912 O O . TYR A 1 110 ? -8.961 11.552 4.830 1.00 90.12 110 TYR A O 1
ATOM 920 N N . PRO A 1 111 ? -9.306 12.557 6.805 1.00 88.88 111 PRO A N 1
ATOM 921 C CA . PRO A 1 111 ? -8.386 11.690 7.525 1.00 88.88 111 PRO A CA 1
ATOM 922 C C . PRO A 1 111 ? -8.876 10.228 7.534 1.00 88.88 111 PRO A C 1
ATOM 924 O O . PRO A 1 111 ? -10.083 9.963 7.634 1.00 88.88 111 PRO A O 1
ATOM 927 N N . PRO A 1 112 ? -7.958 9.244 7.548 1.00 87.38 112 PRO A N 1
ATOM 928 C CA . PRO A 1 112 ? -8.292 7.822 7.420 1.00 87.38 112 PRO A CA 1
ATOM 929 C C . PRO A 1 112 ? -9.230 7.305 8.519 1.00 87.38 112 PRO A C 1
ATOM 931 O O . PRO A 1 112 ? -10.025 6.395 8.280 1.00 87.38 112 PRO A O 1
ATOM 934 N N . ALA A 1 113 ? -9.191 7.898 9.716 1.00 84.50 113 ALA A N 1
ATOM 935 C CA . ALA A 1 113 ? -10.100 7.552 10.806 1.00 84.50 113 ALA A CA 1
ATOM 936 C C . ALA A 1 113 ? -11.571 7.877 10.478 1.00 84.50 113 ALA A C 1
ATOM 938 O O . ALA A 1 113 ? -12.455 7.070 10.770 1.00 84.50 113 ALA A O 1
ATOM 939 N N . GLN A 1 114 ? -11.838 9.021 9.836 1.00 87.62 114 GLN A N 1
ATOM 940 C CA . GLN A 1 114 ? -13.193 9.424 9.436 1.00 87.62 114 GLN A CA 1
ATOM 941 C C . GLN A 1 114 ? -13.719 8.554 8.297 1.00 87.62 114 GLN A C 1
ATOM 943 O O . GLN A 1 114 ? -14.876 8.126 8.328 1.00 87.62 114 GLN A O 1
ATOM 948 N N . ILE A 1 115 ? -12.857 8.231 7.330 1.00 88.25 115 ILE A N 1
ATOM 949 C CA . ILE A 1 115 ? -13.188 7.301 6.246 1.00 88.25 115 ILE A CA 1
ATOM 950 C C . ILE A 1 115 ? -13.574 5.946 6.842 1.00 88.25 115 ILE A C 1
ATOM 952 O O . ILE A 1 115 ? -14.640 5.412 6.544 1.00 88.25 115 ILE A O 1
ATOM 956 N N . ALA A 1 116 ? -12.754 5.415 7.747 1.00 83.81 116 ALA A N 1
ATOM 957 C CA . ALA A 1 116 ? -12.997 4.118 8.356 1.00 83.81 116 ALA A CA 1
ATOM 958 C C . ALA A 1 116 ? -14.285 4.096 9.211 1.00 83.81 116 ALA A C 1
ATOM 960 O O . ALA A 1 116 ? -15.035 3.117 9.159 1.00 83.81 116 ALA A O 1
ATOM 961 N N . LEU A 1 117 ? -14.599 5.178 9.937 1.00 80.88 117 LEU A N 1
ATOM 962 C CA . LEU A 1 117 ? -15.865 5.318 10.669 1.00 80.88 117 LEU A CA 1
ATOM 963 C C . LEU A 1 117 ? -17.073 5.384 9.724 1.00 80.88 117 LEU A C 1
ATOM 965 O O . LEU A 1 117 ? -18.107 4.772 9.991 1.00 80.88 117 LEU A O 1
ATOM 969 N N . THR A 1 118 ? -16.934 6.088 8.602 1.00 85.75 118 THR A N 1
ATOM 970 C CA . THR A 1 118 ? -17.967 6.158 7.561 1.00 85.75 118 THR A CA 1
ATOM 971 C C . THR A 1 118 ? -18.239 4.777 6.978 1.00 85.75 118 THR A C 1
ATOM 973 O O . THR A 1 118 ? -19.399 4.397 6.828 1.00 85.75 118 THR A O 1
ATOM 976 N N . VAL A 1 119 ? -17.193 3.978 6.740 1.00 84.44 119 VAL A N 1
ATOM 977 C CA . VAL A 1 119 ? -17.357 2.599 6.268 1.00 84.44 119 VAL A CA 1
ATOM 978 C C . VAL A 1 119 ? -18.078 1.735 7.298 1.00 84.44 119 VAL A C 1
ATOM 980 O O . VAL A 1 119 ? -18.959 0.959 6.935 1.00 84.44 119 VAL A O 1
ATOM 983 N N . LEU A 1 120 ? -17.736 1.875 8.583 1.00 78.75 120 LEU A N 1
ATOM 984 C CA . LEU A 1 120 ? -18.424 1.175 9.668 1.00 78.75 120 LEU A CA 1
ATOM 985 C C . LEU A 1 120 ? -19.920 1.524 9.663 1.00 78.75 120 LEU A C 1
ATOM 987 O O . LEU A 1 120 ? -20.758 0.628 9.575 1.00 78.75 120 LEU A O 1
ATOM 991 N N . LYS A 1 121 ? -20.248 2.821 9.658 1.00 80.69 121 LYS A N 1
ATOM 992 C CA . LYS A 1 121 ? -21.627 3.322 9.592 1.00 80.69 121 LYS A CA 1
ATOM 993 C C . LYS A 1 121 ? -22.378 2.781 8.369 1.00 80.69 121 LYS A C 1
ATOM 995 O O . LYS A 1 121 ? -23.508 2.324 8.507 1.00 80.69 121 LYS A O 1
ATOM 1000 N N . TYR A 1 122 ? -21.747 2.785 7.195 1.00 85.69 122 TYR A N 1
ATOM 1001 C CA . TYR A 1 122 ? -22.328 2.259 5.959 1.00 85.69 122 TYR A CA 1
ATOM 1002 C C . TYR A 1 122 ? -22.594 0.752 6.026 1.00 85.69 122 TYR A C 1
ATOM 1004 O O . TYR A 1 122 ? -23.685 0.295 5.693 1.00 85.69 122 TYR A O 1
ATOM 1012 N N . ALA A 1 123 ? -21.617 -0.033 6.483 1.00 80.88 123 ALA A N 1
ATOM 1013 C CA . ALA A 1 123 ? -21.751 -1.483 6.553 1.00 80.88 123 ALA A CA 1
ATOM 1014 C C . ALA A 1 123 ? -22.852 -1.914 7.530 1.00 80.88 123 ALA A C 1
ATOM 1016 O O . ALA A 1 123 ? -23.498 -2.933 7.318 1.00 80.88 123 ALA A O 1
ATOM 1017 N N . LEU A 1 124 ? -23.088 -1.134 8.582 1.00 77.12 124 LEU A N 1
ATOM 1018 C CA . LEU A 1 124 ? -24.166 -1.400 9.524 1.00 77.12 124 LEU A CA 1
ATOM 1019 C C . LEU A 1 124 ? -25.535 -0.967 8.997 1.00 77.12 124 LEU A C 1
ATOM 1021 O O . LEU A 1 124 ? -26.499 -1.698 9.199 1.00 77.12 124 LEU A O 1
ATOM 1025 N N . HIS A 1 125 ? -25.600 0.147 8.260 1.00 82.31 125 HIS A N 1
ATOM 1026 C CA . HIS A 1 125 ? -26.804 0.541 7.527 1.00 82.31 125 HIS A CA 1
ATOM 1027 C C . HIS A 1 125 ? -27.235 -0.543 6.524 1.00 82.31 125 HIS A C 1
ATOM 1029 O O . HIS A 1 125 ? -28.419 -0.812 6.380 1.00 82.31 125 HIS A O 1
ATOM 1035 N N . MET A 1 126 ? -26.284 -1.208 5.859 1.00 83.06 126 MET A N 1
ATOM 1036 C CA . MET A 1 126 ? -26.578 -2.300 4.918 1.00 83.06 126 MET A CA 1
ATOM 1037 C C . MET A 1 126 ? -27.048 -3.599 5.581 1.00 83.06 126 MET A C 1
ATOM 1039 O O . MET A 1 126 ? -27.687 -4.413 4.926 1.00 83.06 126 MET A O 1
ATOM 1043 N N . LEU A 1 127 ? -26.755 -3.803 6.867 1.00 78.62 127 LEU A N 1
ATOM 1044 C CA . LEU A 1 127 ? -27.215 -4.972 7.624 1.00 78.62 127 LEU A CA 1
ATOM 1045 C C . LEU A 1 127 ? -28.617 -4.778 8.227 1.00 78.62 127 LEU A C 1
ATOM 1047 O O . LEU A 1 127 ? -29.031 -5.608 9.033 1.00 78.62 127 LEU A O 1
ATOM 1051 N N . ASP A 1 128 ? -29.300 -3.682 7.875 1.00 69.69 128 ASP A N 1
ATOM 1052 C CA . ASP A 1 128 ? -30.642 -3.299 8.338 1.00 69.69 128 ASP A CA 1
ATOM 1053 C C . ASP A 1 128 ? -30.799 -3.316 9.870 1.00 69.69 128 ASP A C 1
ATOM 1055 O O . ASP A 1 128 ? -31.861 -3.554 10.445 1.00 69.69 128 ASP A O 1
ATOM 1059 N N . LYS A 1 129 ? -29.684 -3.082 10.569 1.00 61.81 129 LYS A N 1
ATOM 1060 C CA . LYS A 1 129 ? -29.658 -2.959 12.022 1.00 61.81 129 LYS A CA 1
ATOM 1061 C C . LYS A 1 129 ? -29.797 -1.487 12.353 1.00 61.81 129 LYS A C 1
ATOM 1063 O O . LYS A 1 129 ? -28.911 -0.688 12.055 1.00 61.81 129 LYS A O 1
ATOM 1068 N N . THR A 1 130 ? -30.953 -1.174 12.926 1.00 56.34 130 THR A N 1
ATOM 1069 C CA . THR A 1 130 ? -31.461 0.141 13.317 1.00 56.34 130 THR A CA 1
ATOM 1070 C C . THR A 1 130 ? -30.367 1.133 13.717 1.00 56.34 130 THR A C 1
ATOM 1072 O O . THR A 1 130 ? -29.473 0.827 14.512 1.00 56.34 130 THR A O 1
ATOM 1075 N N . ASN A 1 131 ? -30.499 2.360 13.194 1.00 55.56 131 ASN A N 1
ATOM 1076 C CA . ASN A 1 131 ? -29.652 3.528 13.467 1.00 55.56 131 ASN A CA 1
ATOM 1077 C C . ASN A 1 131 ? -29.403 3.793 14.969 1.00 55.56 131 ASN A C 1
ATOM 1079 O O . ASN A 1 131 ? -28.414 4.446 15.317 1.00 55.56 131 ASN A O 1
ATOM 1083 N N . ASP A 1 132 ? -30.254 3.254 15.840 1.00 56.25 132 ASP A N 1
ATOM 1084 C CA . ASP A 1 132 ? -30.224 3.448 17.288 1.00 56.25 132 ASP A CA 1
ATOM 1085 C C . ASP A 1 132 ? -29.075 2.685 17.967 1.00 56.25 132 ASP A C 1
ATOM 1087 O O . ASP A 1 132 ? -28.438 3.205 18.880 1.00 56.25 132 ASP A O 1
ATOM 1091 N N . LEU A 1 133 ? -28.695 1.494 17.478 1.00 56.53 133 LEU A N 1
ATOM 1092 C CA . LEU A 1 133 ? -27.658 0.691 18.147 1.00 56.53 133 LEU A CA 1
ATOM 1093 C C . LEU A 1 133 ? -26.257 1.324 18.035 1.00 56.53 133 LEU A C 1
ATOM 1095 O O . LEU A 1 133 ? -25.406 1.150 18.904 1.00 56.53 133 LEU A O 1
ATOM 1099 N N . LEU A 1 134 ? -25.994 2.084 16.972 1.00 55.75 134 LEU A N 1
ATOM 1100 C CA . LEU A 1 134 ? -24.679 2.687 16.729 1.00 55.75 134 LEU A CA 1
ATOM 1101 C C . LEU A 1 134 ? -24.534 4.080 17.296 1.00 55.75 134 LEU A C 1
ATOM 1103 O O . LEU A 1 134 ? -23.462 4.420 17.797 1.00 55.75 134 LEU A O 1
ATOM 1107 N N . LYS A 1 135 ? -25.589 4.892 17.187 1.00 54.84 135 LYS A N 1
ATOM 1108 C CA . LYS A 1 135 ? -25.575 6.219 17.787 1.00 54.84 135 LYS A CA 1
ATOM 1109 C C . LYS A 1 135 ? -25.521 6.093 19.303 1.00 54.84 135 LYS A C 1
ATOM 1111 O O . LYS A 1 135 ? -24.658 6.708 19.920 1.00 54.84 135 LYS A O 1
ATOM 1116 N N . ASP A 1 136 ? -26.325 5.202 19.880 1.00 55.53 136 ASP A N 1
ATOM 1117 C CA . ASP A 1 136 ? -26.491 5.213 21.328 1.00 55.53 136 ASP A CA 1
ATOM 1118 C C . ASP A 1 136 ? -25.550 4.274 22.074 1.00 55.53 136 ASP A C 1
ATOM 1120 O O . ASP A 1 136 ? -25.240 4.540 23.233 1.00 55.53 136 ASP A O 1
ATOM 1124 N N . GLN A 1 137 ? -25.054 3.199 21.451 1.00 59.31 137 GLN A N 1
ATOM 1125 C CA . GLN A 1 137 ? -24.099 2.303 22.116 1.00 59.31 137 GLN A CA 1
ATOM 1126 C C . GLN A 1 137 ? -22.672 2.516 21.633 1.00 59.31 137 GLN A C 1
ATOM 1128 O O . GLN A 1 137 ? -21.767 2.575 22.459 1.00 59.31 137 GLN A O 1
ATOM 1133 N N . LEU A 1 138 ? -22.446 2.659 20.325 1.00 58.59 138 LEU A N 1
ATOM 1134 C CA . LEU A 1 138 ? -21.087 2.766 19.799 1.00 58.59 138 LEU A CA 1
ATOM 1135 C C . LEU A 1 138 ? -20.513 4.174 19.995 1.00 58.59 138 LEU A C 1
ATOM 1137 O O . LEU A 1 138 ? -19.426 4.286 20.549 1.00 58.59 138 LEU A O 1
ATOM 1141 N N . LEU A 1 139 ? -21.225 5.251 19.635 1.00 59.59 139 LEU A N 1
ATOM 1142 C CA . LEU A 1 139 ? -20.715 6.617 19.853 1.00 59.59 139 LEU A CA 1
ATOM 1143 C C . LEU A 1 139 ? -20.660 6.985 21.339 1.00 59.59 139 LEU A C 1
ATOM 1145 O O . LEU A 1 139 ? -19.605 7.41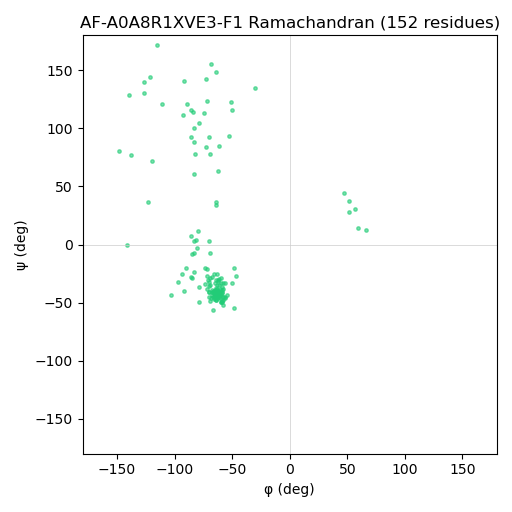7 21.797 1.00 59.59 139 LEU A O 1
ATOM 1149 N N . ASN A 1 140 ? -21.729 6.756 22.109 1.00 55.34 140 ASN A N 1
ATOM 1150 C CA . ASN A 1 140 ? -21.732 7.093 23.540 1.00 55.34 140 ASN A CA 1
ATOM 1151 C C . ASN A 1 140 ? -20.649 6.338 24.318 1.00 55.34 140 ASN A C 1
ATOM 1153 O O . ASN A 1 140 ? -19.996 6.915 25.183 1.00 55.34 140 ASN A O 1
ATOM 1157 N N . LYS A 1 141 ? -20.392 5.068 23.987 1.00 56.31 141 LYS A N 1
ATOM 1158 C CA . LYS A 1 141 ? -19.399 4.266 24.711 1.00 56.31 141 LYS A CA 1
ATOM 1159 C C . LYS A 1 141 ? -17.972 4.454 24.187 1.00 56.31 141 LYS A C 1
ATOM 1161 O O . LYS A 1 141 ? -17.046 4.393 24.988 1.00 56.31 141 LYS A O 1
ATOM 1166 N N . MET A 1 142 ? -17.785 4.784 22.902 1.00 53.84 142 MET A N 1
ATOM 1167 C CA . MET A 1 142 ? -16.487 5.214 22.348 1.00 53.84 142 MET A CA 1
ATOM 1168 C C . MET A 1 142 ? -16.066 6.603 22.843 1.00 53.84 142 MET A C 1
ATOM 1170 O O . MET A 1 142 ? -14.883 6.826 23.077 1.00 53.84 142 MET A O 1
ATOM 1174 N N . LEU A 1 143 ? -17.020 7.522 23.029 1.00 58.03 143 LEU A N 1
ATOM 1175 C CA . LEU A 1 143 ? -16.786 8.853 23.603 1.00 58.03 143 LEU A CA 1
ATOM 1176 C C . LEU A 1 143 ? -16.714 8.831 25.141 1.00 58.03 143 LEU A C 1
ATOM 1178 O O . LEU A 1 143 ? -16.487 9.868 25.757 1.00 58.03 143 LEU A O 1
ATOM 1182 N N . GLY A 1 144 ? -16.922 7.671 25.776 1.00 56.53 144 GLY A N 1
ATOM 1183 C CA . GLY A 1 144 ? -16.946 7.546 27.236 1.00 56.53 144 GLY A CA 1
ATOM 1184 C C . GLY A 1 144 ? -18.118 8.275 27.907 1.00 56.53 144 GLY A C 1
ATOM 1185 O O . GLY A 1 144 ? -18.139 8.411 29.129 1.00 56.53 144 GLY A O 1
ATOM 1186 N N . ILE A 1 145 ? -19.113 8.711 27.134 1.00 56.97 145 ILE A N 1
ATOM 1187 C CA . ILE A 1 145 ? -20.338 9.364 27.596 1.00 56.97 145 ILE A CA 1
ATOM 1188 C C . ILE A 1 145 ? -21.325 8.269 28.019 1.00 56.97 145 ILE A C 1
ATOM 1190 O O . ILE A 1 145 ? -22.409 8.105 27.469 1.00 56.97 145 ILE A O 1
ATOM 1194 N N . ASN A 1 146 ? -20.946 7.465 29.011 1.00 46.19 146 ASN A N 1
ATOM 1195 C CA . ASN A 1 146 ? -21.947 6.711 29.747 1.00 46.19 146 ASN A CA 1
ATOM 1196 C C . ASN A 1 146 ? -22.656 7.714 30.661 1.00 46.19 146 ASN A C 1
ATOM 1198 O O . ASN A 1 146 ? -22.049 8.231 31.601 1.00 46.19 146 ASN A O 1
ATOM 1202 N N . GLY A 1 147 ? -23.940 7.974 30.399 1.00 43.12 147 GLY A N 1
ATOM 1203 C CA . GLY A 1 147 ? -24.859 8.767 31.229 1.00 43.12 147 GLY A CA 1
ATOM 1204 C C . GLY A 1 147 ? -25.137 8.168 32.616 1.00 43.12 147 GLY A C 1
ATOM 1205 O O . GLY A 1 147 ? -26.250 8.233 33.117 1.00 43.12 147 GLY A O 1
ATOM 1206 N N . SER A 1 148 ? -24.129 7.561 33.242 1.00 35.50 148 SER A N 1
ATOM 1207 C CA . SER A 1 148 ? -24.181 6.927 34.554 1.00 35.50 148 SER A CA 1
ATOM 1208 C C . SER A 1 148 ? -23.155 7.523 35.520 1.00 35.50 148 SER A C 1
ATOM 1210 O O . SER A 1 148 ? -22.634 6.806 36.376 1.00 35.50 148 SER A O 1
ATOM 1212 N N . ARG A 1 149 ? -22.904 8.841 35.462 1.00 33.53 149 ARG A N 1
ATOM 1213 C CA . ARG A 1 149 ? -22.615 9.567 36.707 1.00 33.53 149 ARG A CA 1
ATOM 1214 C C . ARG A 1 149 ? -23.921 9.612 37.496 1.00 33.53 149 ARG A C 1
ATOM 1216 O O . ARG A 1 149 ? -24.635 10.607 37.489 1.00 33.53 149 ARG A O 1
ATOM 1223 N N . LYS A 1 150 ? -24.251 8.484 38.138 1.00 30.94 150 LYS A N 1
ATOM 1224 C CA . LYS A 1 150 ? -25.124 8.509 39.304 1.00 30.94 150 LYS A CA 1
ATOM 1225 C C . LYS A 1 150 ? -24.527 9.558 40.231 1.00 30.94 150 LYS A C 1
ATOM 1227 O O . LYS A 1 150 ? -23.350 9.477 40.575 1.00 30.94 150 LYS A O 1
ATOM 1232 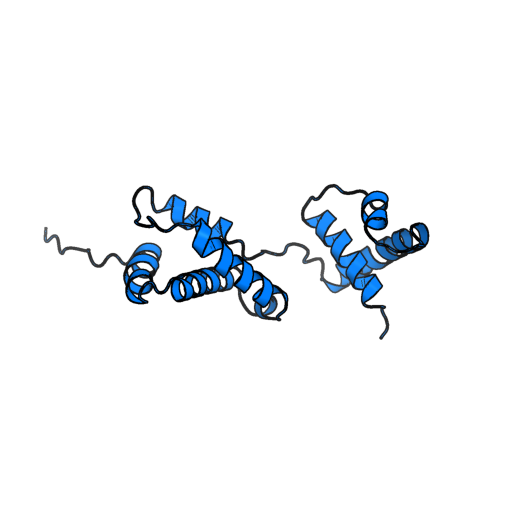N N . ALA A 1 151 ? -25.342 10.543 40.572 1.00 31.80 151 ALA A N 1
ATOM 1233 C CA . ALA A 1 151 ? -25.165 11.338 41.762 1.00 31.80 151 ALA A CA 1
ATOM 1234 C C . ALA A 1 151 ? -25.035 10.374 42.951 1.00 31.80 151 ALA A C 1
ATOM 1236 O O . ALA A 1 151 ? -26.026 9.904 43.499 1.00 31.80 151 ALA A O 1
ATOM 1237 N N . THR A 1 152 ? -23.810 10.012 43.306 1.00 33.12 152 THR A N 1
ATOM 1238 C CA . THR A 1 152 ? -23.483 9.640 44.676 1.00 33.12 152 THR A CA 1
ATOM 1239 C C . THR A 1 152 ? -23.163 10.947 45.376 1.00 33.12 152 THR A C 1
ATOM 1241 O O . THR A 1 152 ? -22.050 11.455 45.280 1.00 33.12 152 THR A O 1
ATOM 1244 N N . MET A 1 153 ? -24.200 11.518 45.996 1.00 27.67 153 MET A N 1
ATOM 1245 C CA . MET A 1 153 ? -24.047 12.286 47.227 1.00 27.67 153 MET A CA 1
ATOM 1246 C C . MET A 1 153 ? -23.237 11.429 48.199 1.00 27.67 153 MET A C 1
ATOM 1248 O O . MET A 1 153 ? -23.701 10.343 48.533 1.00 27.67 153 MET A O 1
ATOM 1252 N N . PHE A 1 154 ? -22.044 11.888 48.561 1.00 41.69 154 PHE A N 1
ATOM 1253 C CA . PHE A 1 154 ? -21.486 11.964 49.913 1.00 41.69 154 PHE A CA 1
ATOM 1254 C C . PHE A 1 154 ? -20.311 12.942 49.857 1.00 41.69 154 PHE A C 1
ATOM 1256 O O . PHE A 1 154 ? -19.557 12.883 48.858 1.00 41.69 154 PHE A O 1
#

Organism: Onchocerca volvulus (NCBI:txid6282)

Mean predicted aligned error: 12.47 Å

pLDDT: mean 75.3, std 17.16, range [27.67, 93.88]

Foldseek 3Di:
DPDDVVLVVLLVVVLLCVLVVVDDDLQRSLVVVPDPCSPVSSVSSVVCNVVVCVVCVVPSDADALDLVVVVVVCVVLDPPDDCPDPVVQLVVQLVVLSVVCVVDCVSVPDDSPVVNVVSSVRSCVVVVPDPCCCVPPVVCVSVVVPVPPPPPDD

InterPro domains:
  IPR031658 Cyclin, C-terminal domain 2 [PF16899] (85-138)
  IPR036915 Cyclin-like superfamily [SSF47954] (1-63)
  IPR036915 Cyclin-like superfamily [SSF47954] (87-148)